Protein AF-A0A8T4RZ31-F1 (afdb_monomer_lite)

Radius of gyration: 12.28 Å; chains: 1; bounding box: 29×28×28 Å

Structure (mmCIF, N/CA/C/O backbone):
data_AF-A0A8T4RZ31-F1
#
_entry.id   AF-A0A8T4RZ31-F1
#
loop_
_atom_site.group_PDB
_atom_site.id
_atom_site.type_symbol
_atom_site.label_atom_id
_atom_site.label_alt_id
_atom_site.label_comp_id
_atom_site.label_asym_id
_atom_site.label_entity_id
_atom_site.label_seq_id
_atom_site.pdbx_PDB_ins_code
_atom_site.Cartn_x
_atom_site.Cartn_y
_atom_site.Cartn_z
_atom_site.occupancy
_atom_site.B_iso_or_equiv
_atom_site.auth_seq_id
_atom_site.auth_comp_id
_atom_site.auth_asym_id
_atom_site.auth_atom_id
_atom_site.pdbx_PDB_model_num
ATOM 1 N N . MET A 1 1 ? -5.028 1.715 -18.602 1.00 46.38 1 MET A N 1
ATOM 2 C CA . MET A 1 1 ? -3.633 1.403 -18.223 1.00 46.38 1 MET A CA 1
ATOM 3 C C . MET A 1 1 ? -3.233 2.365 -17.109 1.00 46.38 1 MET A C 1
ATOM 5 O O . MET A 1 1 ? -3.201 3.563 -17.358 1.00 46.38 1 MET A O 1
ATOM 9 N N . VAL A 1 2 ? -3.060 1.896 -15.870 1.00 56.94 2 VAL A N 1
ATOM 10 C CA . VAL A 1 2 ? -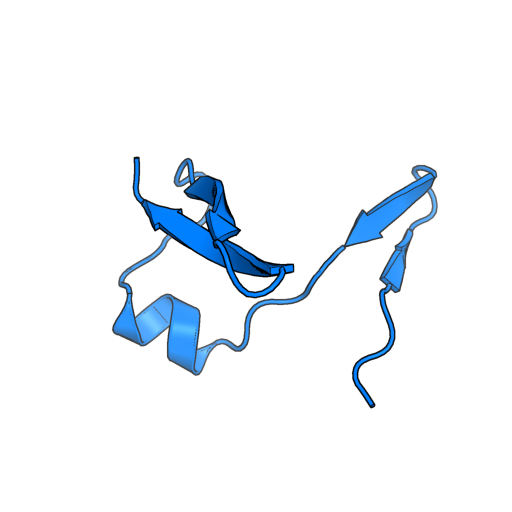2.651 2.766 -14.749 1.00 56.94 2 VAL A CA 1
ATOM 11 C C . VAL A 1 2 ? -1.126 2.842 -14.755 1.00 56.94 2 VAL A C 1
ATOM 13 O O . VAL A 1 2 ? -0.461 1.815 -14.671 1.00 56.94 2 VAL A O 1
ATOM 16 N N . ARG A 1 3 ? -0.566 4.044 -14.914 1.00 62.44 3 ARG A N 1
ATOM 17 C CA . ARG A 1 3 ? 0.886 4.268 -14.895 1.00 62.44 3 ARG A CA 1
ATOM 18 C C . ARG A 1 3 ? 1.340 4.326 -13.435 1.00 62.44 3 ARG A C 1
ATOM 20 O O . ARG A 1 3 ? 0.837 5.161 -12.686 1.00 62.44 3 ARG A O 1
ATOM 27 N N . LEU A 1 4 ? 2.260 3.450 -13.030 1.00 69.31 4 LEU A N 1
ATOM 28 C CA . LEU A 1 4 ? 2.915 3.561 -11.724 1.00 69.31 4 LEU A CA 1
ATOM 29 C C . LEU A 1 4 ? 3.729 4.855 -11.704 1.00 69.31 4 LEU A C 1
ATOM 31 O O . LEU A 1 4 ? 4.526 5.102 -12.609 1.00 69.31 4 LEU A O 1
ATOM 35 N N . GLN A 1 5 ? 3.485 5.702 -10.706 1.00 76.69 5 GLN A N 1
ATOM 36 C CA . GLN A 1 5 ? 4.238 6.941 -10.557 1.00 76.69 5 GLN A CA 1
ATOM 37 C C . GLN A 1 5 ? 5.560 6.623 -9.871 1.00 76.69 5 GLN A C 1
ATOM 39 O O . GLN A 1 5 ? 5.569 5.979 -8.823 1.00 76.69 5 GLN A O 1
ATOM 44 N N . TYR A 1 6 ? 6.658 7.071 -10.470 1.00 82.12 6 TYR A N 1
ATOM 45 C CA . TYR A 1 6 ? 7.986 7.014 -9.877 1.00 82.12 6 TYR A CA 1
ATOM 46 C C . TYR A 1 6 ? 8.353 8.421 -9.417 1.00 82.12 6 TYR A C 1
ATOM 48 O O . TYR A 1 6 ? 8.300 9.355 -10.220 1.00 82.12 6 TYR A O 1
ATOM 56 N N . ASP A 1 7 ? 8.622 8.595 -8.125 1.00 82.19 7 ASP A N 1
ATOM 57 C CA . ASP A 1 7 ? 8.933 9.909 -7.564 1.00 82.19 7 ASP A CA 1
ATOM 58 C C . ASP A 1 7 ? 10.445 10.185 -7.498 1.00 82.19 7 ASP A C 1
ATOM 60 O O . ASP A 1 7 ? 11.282 9.311 -7.721 1.00 82.19 7 ASP A O 1
ATOM 64 N N . SER A 1 8 ? 10.803 11.426 -7.162 1.00 83.88 8 SER A N 1
ATOM 65 C CA . SER A 1 8 ? 12.193 11.866 -6.988 1.00 83.88 8 SER A CA 1
ATOM 66 C C . SER A 1 8 ? 12.926 11.178 -5.830 1.00 83.88 8 SER A C 1
ATOM 68 O O . SER A 1 8 ? 14.142 11.297 -5.734 1.00 83.88 8 SER A O 1
ATOM 70 N N . ASN A 1 9 ? 12.208 10.467 -4.954 1.00 86.81 9 ASN A N 1
ATOM 71 C CA . ASN A 1 9 ? 12.778 9.672 -3.865 1.00 86.81 9 ASN A CA 1
ATOM 72 C C . ASN A 1 9 ? 13.009 8.214 -4.283 1.00 86.81 9 ASN A C 1
ATOM 74 O O . ASN A 1 9 ? 13.220 7.361 -3.422 1.00 86.81 9 ASN A O 1
ATOM 78 N N . LEU A 1 10 ? 12.954 7.922 -5.587 1.00 86.44 10 LEU A N 1
ATOM 79 C CA . LEU A 1 10 ? 13.133 6.589 -6.153 1.00 86.44 10 LEU A CA 1
ATOM 80 C C . LEU A 1 10 ? 12.059 5.587 -5.691 1.00 86.44 10 LEU A C 1
ATOM 82 O O . LEU A 1 10 ? 12.307 4.380 -5.654 1.00 86.44 10 LEU A O 1
ATOM 86 N N . GLN A 1 11 ? 10.857 6.066 -5.344 1.00 88.12 11 GLN A N 1
ATOM 87 C CA . GLN A 1 11 ? 9.755 5.231 -4.866 1.00 88.12 11 GLN A CA 1
ATOM 88 C C . GLN A 1 11 ? 8.647 5.099 -5.907 1.00 88.12 11 GLN A C 1
ATOM 90 O O . GLN A 1 11 ? 8.184 6.082 -6.493 1.00 88.12 11 GLN A O 1
ATOM 95 N N . PHE A 1 12 ? 8.151 3.872 -6.065 1.00 85.62 12 PHE A N 1
ATOM 96 C CA . PHE A 1 12 ? 6.912 3.612 -6.788 1.00 85.62 12 PHE A CA 1
ATOM 97 C C . PHE A 1 12 ? 5.711 3.912 -5.899 1.00 85.62 12 PHE A C 1
ATOM 99 O O . PHE A 1 12 ? 5.632 3.456 -4.757 1.00 85.62 12 PHE A O 1
ATOM 106 N N . LYS A 1 13 ? 4.750 4.665 -6.434 1.00 85.56 13 LYS A N 1
ATOM 107 C CA . LYS A 1 13 ? 3.522 5.033 -5.733 1.00 85.56 13 LYS A C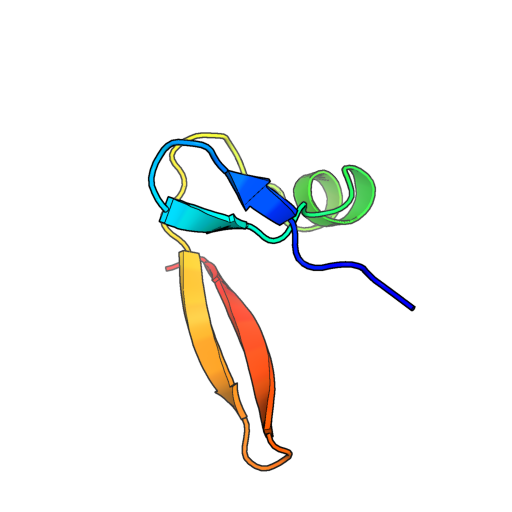A 1
ATOM 108 C C . LYS A 1 13 ? 2.297 4.631 -6.536 1.00 85.56 13 LYS A C 1
ATOM 110 O O . LYS A 1 13 ? 2.227 4.824 -7.751 1.00 85.56 13 LYS A O 1
ATOM 115 N N . ILE A 1 14 ? 1.303 4.120 -5.814 1.00 84.75 14 ILE A N 1
ATOM 116 C CA . ILE A 1 14 ? -0.048 3.888 -6.317 1.00 84.75 14 ILE A CA 1
ATOM 117 C C . ILE A 1 14 ? -0.954 4.925 -5.667 1.00 84.75 14 ILE A C 1
ATOM 119 O O . ILE A 1 14 ? -1.066 5.000 -4.443 1.00 84.75 14 ILE A O 1
ATOM 123 N N . THR A 1 15 ? -1.610 5.737 -6.488 1.00 87.69 15 THR A N 1
ATOM 124 C CA . THR A 1 15 ? -2.636 6.655 -6.003 1.00 87.69 15 THR A CA 1
ATOM 125 C C . THR A 1 15 ? -3.938 5.894 -5.811 1.00 87.69 15 THR A C 1
ATOM 127 O O . THR A 1 15 ? -4.484 5.331 -6.757 1.00 87.69 15 THR A O 1
ATOM 130 N N . LEU A 1 16 ? -4.459 5.907 -4.586 1.00 88.31 16 LEU A N 1
ATOM 131 C CA . LEU A 1 16 ? -5.775 5.356 -4.293 1.00 88.31 16 LEU A CA 1
ATOM 132 C C . LEU A 1 16 ? -6.864 6.374 -4.669 1.00 88.31 16 LEU A C 1
ATOM 134 O O . LEU A 1 16 ? -6.820 7.512 -4.190 1.00 88.31 16 LEU A O 1
ATOM 138 N N . PRO A 1 17 ? -7.862 5.993 -5.486 1.00 90.75 17 PRO A N 1
ATOM 139 C CA . PRO A 1 17 ? -9.003 6.849 -5.785 1.00 90.75 17 PRO A CA 1
ATOM 140 C C . PRO A 1 17 ? -9.716 7.323 -4.514 1.00 90.75 17 PRO A C 1
ATOM 142 O O . PRO A 1 17 ? -9.999 6.531 -3.612 1.00 90.75 17 PRO A O 1
ATOM 145 N N . LYS A 1 18 ? -10.090 8.610 -4.474 1.00 91.12 18 LYS A N 1
ATOM 146 C CA . LYS A 1 18 ? -10.770 9.240 -3.325 1.00 91.12 18 LYS A CA 1
ATOM 147 C C . LYS A 1 18 ? -12.004 8.456 -2.866 1.00 91.12 18 LYS A C 1
ATOM 149 O O . LYS A 1 18 ? -12.235 8.317 -1.669 1.00 91.12 18 LYS A O 1
ATOM 154 N N . GLN A 1 19 ? -12.772 7.919 -3.812 1.00 94.44 19 GLN A N 1
ATOM 155 C CA . GLN A 1 19 ? -13.977 7.132 -3.540 1.00 94.44 19 GLN A CA 1
ATOM 156 C C . GLN A 1 19 ? -13.677 5.871 -2.712 1.00 94.44 19 GLN A C 1
ATOM 158 O O . GLN A 1 19 ? -14.404 5.584 -1.765 1.00 94.44 19 GLN A O 1
ATOM 163 N N . ILE A 1 20 ? -12.577 5.164 -3.006 1.00 92.19 20 ILE A N 1
ATOM 164 C CA . ILE A 1 20 ? -12.169 3.955 -2.271 1.00 92.19 20 ILE A CA 1
ATOM 165 C C . ILE A 1 20 ? -11.749 4.319 -0.847 1.00 92.19 20 ILE A C 1
ATOM 167 O O . ILE A 1 20 ? -12.188 3.678 0.106 1.00 92.19 20 ILE A O 1
ATOM 171 N N . VAL A 1 21 ? -10.948 5.378 -0.694 1.00 93.81 21 VAL A N 1
ATOM 172 C CA . VAL A 1 21 ? -10.488 5.866 0.616 1.00 93.81 21 VAL A CA 1
ATOM 173 C C . VAL A 1 21 ? -11.680 6.222 1.513 1.00 93.81 21 VAL A C 1
ATOM 175 O O . VAL A 1 21 ? -11.717 5.817 2.674 1.00 93.81 21 VAL A O 1
ATOM 178 N N . LEU A 1 22 ? -12.688 6.912 0.963 1.00 93.94 22 LEU A N 1
ATOM 179 C CA . LEU A 1 22 ? -13.915 7.265 1.682 1.00 93.94 22 LEU A CA 1
ATOM 180 C C . LEU A 1 22 ? -14.754 6.032 2.042 1.00 93.94 22 LEU A C 1
ATOM 182 O O . LEU A 1 22 ? -15.142 5.882 3.200 1.00 93.94 22 LEU A O 1
ATOM 186 N N . ALA A 1 23 ? -14.990 5.126 1.087 1.00 95.06 23 ALA A N 1
ATOM 187 C CA . ALA A 1 23 ? -15.776 3.912 1.313 1.00 95.06 23 ALA A CA 1
ATOM 188 C C . ALA A 1 23 ? -15.140 2.994 2.370 1.00 95.06 23 ALA A C 1
ATOM 190 O O . ALA A 1 23 ? -15.837 2.423 3.207 1.00 95.06 23 ALA A O 1
ATOM 191 N N . LYS A 1 24 ? -13.805 2.892 2.378 1.00 93.19 24 LYS A N 1
ATOM 192 C CA . LYS A 1 24 ? -13.039 2.121 3.368 1.00 93.19 24 LYS A CA 1
ATOM 193 C C . LYS A 1 24 ? -12.774 2.883 4.670 1.00 93.19 24 LYS A C 1
ATOM 195 O O . LYS A 1 24 ? -12.185 2.318 5.589 1.00 93.19 24 LYS A O 1
ATOM 200 N N . ARG A 1 25 ? -13.217 4.145 4.769 1.00 93.88 25 ARG A N 1
ATOM 201 C CA . ARG A 1 25 ? -12.988 5.050 5.912 1.00 93.88 25 ARG A CA 1
ATOM 202 C C . ARG A 1 25 ? -11.509 5.152 6.304 1.00 93.88 25 ARG A C 1
ATOM 204 O O . ARG A 1 25 ? -11.178 5.274 7.485 1.00 93.88 25 ARG A O 1
ATOM 211 N N . TRP A 1 26 ? -10.626 5.086 5.314 1.00 93.88 26 TRP A N 1
ATOM 212 C CA . TRP A 1 26 ? -9.191 5.240 5.510 1.00 93.88 26 TRP A CA 1
ATOM 213 C C . TRP A 1 26 ? -8.834 6.712 5.703 1.00 93.88 26 TRP A C 1
ATOM 215 O O . TRP A 1 26 ? -9.428 7.602 5.092 1.00 93.88 26 TRP A O 1
ATOM 225 N N . LYS A 1 27 ? -7.851 6.973 6.563 1.00 93.06 27 LYS A N 1
ATOM 226 C CA . LYS A 1 27 ? -7.358 8.317 6.879 1.00 93.06 27 LYS A CA 1
ATOM 227 C C . LYS A 1 27 ? -5.849 8.398 6.679 1.00 93.06 27 LYS A C 1
ATOM 229 O O . LYS A 1 27 ? -5.141 7.396 6.730 1.00 93.06 27 LYS A O 1
ATOM 234 N N . LYS A 1 28 ? -5.337 9.613 6.465 1.00 89.75 28 LYS A N 1
ATOM 235 C CA . LYS A 1 28 ? -3.888 9.850 6.409 1.00 89.75 28 LYS A CA 1
ATOM 236 C C . LYS A 1 28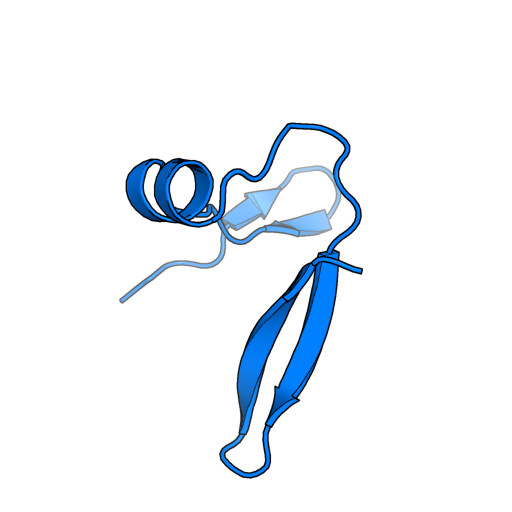 ? -3.249 9.367 7.718 1.00 89.75 28 LYS A C 1
ATOM 238 O O . LYS A 1 28 ? -3.702 9.753 8.789 1.00 89.75 28 LYS A O 1
ATOM 243 N N . GLY A 1 29 ? -2.206 8.546 7.608 1.00 90.44 29 GLY A N 1
ATOM 244 C CA . GLY A 1 29 ? -1.522 7.940 8.755 1.00 90.44 29 GLY A CA 1
ATOM 245 C C . GLY A 1 29 ? -2.052 6.562 9.163 1.00 90.44 29 GLY A C 1
ATOM 246 O O . GLY A 1 29 ? -1.397 5.896 9.962 1.00 90.44 29 GLY A O 1
ATOM 247 N N . ASP A 1 30 ? -3.176 6.099 8.599 1.00 91.88 30 ASP A N 1
ATOM 248 C CA . ASP A 1 30 ? -3.618 4.716 8.792 1.00 91.88 30 ASP A CA 1
ATOM 249 C C . ASP A 1 30 ? -2.559 3.742 8.256 1.00 91.88 30 ASP A C 1
ATOM 251 O O . ASP A 1 30 ? -2.013 3.920 7.164 1.00 91.88 30 ASP A O 1
ATOM 255 N N . LYS A 1 31 ? -2.295 2.680 9.022 1.00 92.12 31 LYS A N 1
ATOM 256 C CA . LYS A 1 31 ? -1.431 1.580 8.589 1.00 92.12 3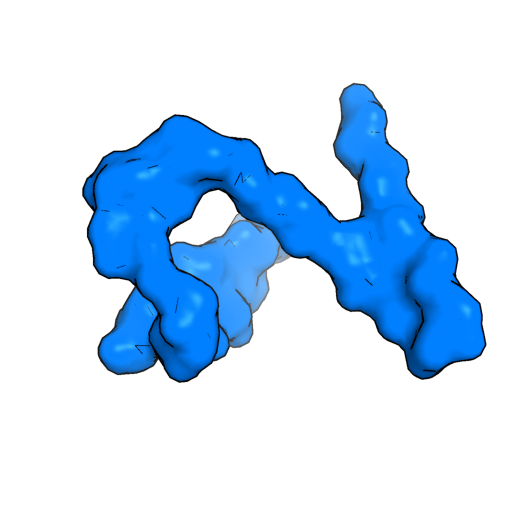1 LYS A CA 1
ATOM 257 C C . LYS A 1 31 ? -2.257 0.579 7.784 1.00 92.12 31 LYS A C 1
ATOM 259 O O . LYS A 1 31 ? -3.253 0.049 8.279 1.00 92.12 31 LYS A O 1
ATOM 264 N N . LEU A 1 32 ? -1.823 0.325 6.554 1.00 91.00 32 LEU A N 1
ATOM 265 C CA . LEU A 1 32 ? -2.403 -0.679 5.667 1.00 91.00 32 LEU A CA 1
ATOM 266 C C . LEU A 1 32 ? -1.443 -1.865 5.538 1.00 91.00 32 LEU A C 1
ATOM 268 O O . LEU A 1 32 ? -0.225 -1.687 5.551 1.00 91.00 32 LEU A O 1
ATOM 272 N N . VAL A 1 33 ? -2.008 -3.060 5.425 1.00 92.44 33 VAL A N 1
ATOM 273 C CA . VAL A 1 33 ? -1.304 -4.299 5.096 1.00 92.44 33 VAL A CA 1
ATOM 274 C C . VAL A 1 33 ? -1.469 -4.551 3.602 1.00 92.44 33 VAL A C 1
ATOM 276 O O . VAL A 1 33 ? -2.563 -4.381 3.056 1.00 92.44 33 VAL A O 1
ATOM 279 N N . PHE A 1 34 ? -0.370 -4.932 2.959 1.00 90.94 34 PHE A N 1
ATOM 280 C CA . PHE A 1 34 ? -0.312 -5.278 1.546 1.00 90.94 34 PHE A CA 1
ATOM 281 C C . PHE A 1 34 ? 0.000 -6.765 1.433 1.00 90.94 34 PHE A C 1
ATOM 283 O O . PHE A 1 34 ? 0.981 -7.231 2.009 1.00 90.94 34 PHE A O 1
ATOM 290 N N . GLU A 1 35 ? -0.831 -7.489 0.696 1.00 94.25 35 GLU A N 1
ATOM 291 C CA . GLU A 1 35 ? -0.693 -8.923 0.453 1.00 94.25 35 GLU A CA 1
ATOM 292 C C . GLU A 1 35 ? -0.838 -9.190 -1.045 1.00 94.25 35 GLU A C 1
ATOM 294 O O . GLU A 1 35 ? -1.513 -8.437 -1.749 1.00 94.25 35 GLU A O 1
ATOM 299 N N . ILE A 1 36 ? -0.204 -10.252 -1.530 1.00 95.06 36 ILE A N 1
ATOM 300 C CA . ILE A 1 36 ? -0.461 -10.791 -2.866 1.00 95.06 36 ILE A CA 1
ATOM 301 C C . ILE A 1 36 ? -1.360 -12.010 -2.672 1.00 95.06 36 ILE A C 1
ATOM 303 O O . ILE A 1 36 ? -1.025 -12.879 -1.869 1.00 95.06 36 ILE A O 1
ATOM 307 N N . ASP A 1 37 ? -2.516 -12.035 -3.336 1.00 95.00 37 ASP A N 1
ATOM 308 C CA . ASP A 1 37 ? -3.419 -13.190 -3.293 1.00 95.00 37 ASP A CA 1
ATOM 309 C C . ASP A 1 37 ? -2.949 -14.325 -4.221 1.00 95.00 37 ASP A C 1
ATOM 311 O O . ASP A 1 37 ? -2.007 -14.167 -5.000 1.00 95.00 37 ASP A O 1
ATOM 315 N N . ASP A 1 38 ? -3.630 -15.471 -4.167 1.00 96.50 38 ASP A N 1
ATOM 316 C CA . ASP A 1 38 ? -3.281 -16.660 -4.962 1.00 96.50 38 ASP A CA 1
ATOM 317 C C . ASP A 1 38 ? -3.375 -16.432 -6.482 1.00 96.50 38 ASP A C 1
ATOM 319 O O . ASP A 1 38 ? -2.800 -17.184 -7.267 1.00 96.50 38 ASP A O 1
ATOM 323 N N . ASN A 1 39 ? -4.072 -15.376 -6.909 1.00 95.62 39 ASN A N 1
ATOM 324 C CA . ASN A 1 39 ? -4.197 -14.985 -8.311 1.00 95.62 39 ASN A CA 1
ATOM 325 C C . ASN A 1 39 ? -3.146 -13.937 -8.722 1.00 95.62 39 ASN A C 1
ATOM 327 O O . ASN A 1 39 ? -3.175 -13.449 -9.852 1.00 95.62 39 ASN A O 1
ATOM 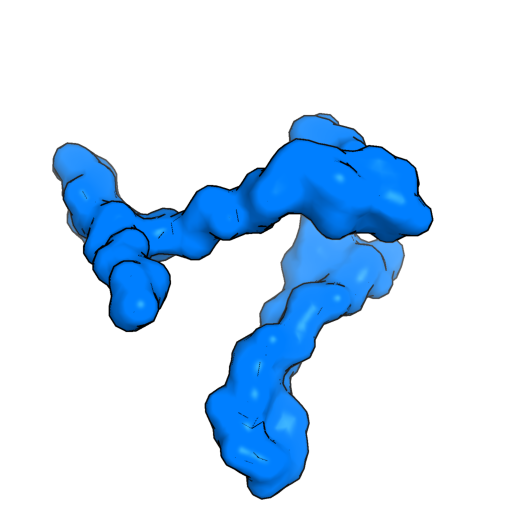331 N N . GLY A 1 40 ? -2.233 -13.558 -7.821 1.00 92.56 40 GLY A N 1
ATOM 332 C CA . GLY A 1 40 ? -1.215 -12.542 -8.072 1.00 92.56 40 GLY A CA 1
ATOM 333 C C . GLY A 1 40 ? -1.723 -11.100 -7.969 1.00 92.56 40 GLY A C 1
ATOM 334 O O . GLY A 1 40 ? -1.025 -10.178 -8.396 1.00 92.56 40 GLY A O 1
ATOM 335 N N . ASN A 1 41 ? -2.916 -10.866 -7.413 1.00 92.88 41 ASN A N 1
ATOM 336 C CA . ASN A 1 41 ? -3.433 -9.515 -7.215 1.00 92.88 41 ASN A CA 1
ATOM 337 C C . ASN A 1 41 ? -2.860 -8.887 -5.945 1.00 92.88 41 ASN A C 1
ATOM 339 O O . ASN A 1 41 ? -2.795 -9.520 -4.893 1.00 92.88 41 ASN A O 1
ATOM 343 N N . LEU A 1 42 ? -2.543 -7.592 -6.013 1.00 90.44 42 LEU A N 1
ATOM 344 C CA . LEU A 1 42 ? -2.199 -6.805 -4.831 1.00 90.44 42 LEU A CA 1
ATOM 345 C C . LEU A 1 42 ? -3.469 -6.435 -4.050 1.00 90.44 42 LEU A C 1
ATOM 347 O O . LEU A 1 42 ? -4.293 -5.643 -4.514 1.00 90.44 42 LEU A O 1
ATOM 351 N N . VAL A 1 43 ? -3.598 -6.961 -2.837 1.00 92.50 43 VAL A N 1
ATOM 352 C CA . VAL A 1 43 ? -4.721 -6.724 -1.930 1.00 92.50 43 VAL A CA 1
ATOM 353 C C . VAL A 1 43 ? -4.291 -5.790 -0.800 1.00 92.50 43 VAL A C 1
ATOM 355 O O . VAL A 1 43 ? -3.288 -6.018 -0.127 1.00 92.50 43 VAL A O 1
ATOM 358 N N . LEU A 1 44 ? -5.076 -4.731 -0.572 1.00 91.50 44 LEU A N 1
ATOM 359 C CA . LEU A 1 44 ? -4.872 -3.782 0.524 1.00 91.50 44 LEU A CA 1
ATOM 360 C C . LEU A 1 44 ? -5.922 -3.997 1.618 1.00 91.50 44 LEU A C 1
ATOM 362 O O . LEU A 1 44 ? -7.127 -3.917 1.357 1.00 91.50 44 LEU A O 1
ATOM 366 N N . LYS A 1 45 ? -5.473 -4.198 2.859 1.00 87.56 45 LYS A N 1
ATOM 367 C CA . LYS A 1 45 ? -6.329 -4.360 4.046 1.00 87.56 45 LYS A CA 1
ATOM 368 C C . LYS A 1 45 ? -5.926 -3.360 5.129 1.00 87.56 45 LYS A C 1
ATOM 370 O O . LYS A 1 45 ? -4.775 -2.940 5.197 1.00 87.56 45 LYS A O 1
ATOM 375 N N . LYS A 1 46 ? -6.868 -2.947 5.981 1.00 82.31 46 LYS A N 1
ATOM 376 C CA . LYS A 1 46 ? -6.518 -2.182 7.189 1.00 82.31 46 LYS A CA 1
ATOM 377 C C . LYS A 1 46 ? -5.953 -3.158 8.223 1.00 82.31 46 LYS A C 1
ATOM 379 O O . LYS A 1 46 ? -6.463 -4.273 8.311 1.00 82.31 46 LYS A O 1
ATOM 384 N N . LYS A 1 47 ? -4.896 -2.751 8.930 1.00 72.12 47 LYS A N 1
ATOM 385 C CA . LYS A 1 47 ? -4.351 -3.527 10.048 1.00 72.12 47 LYS A CA 1
ATOM 386 C C . LYS A 1 47 ? -5.302 -3.520 11.242 1.00 72.1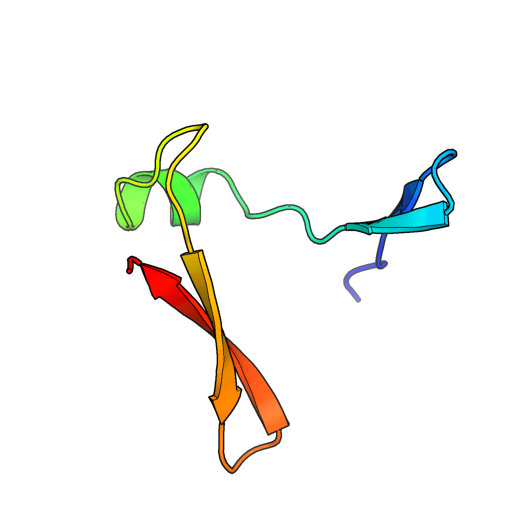2 47 LYS A C 1
ATOM 388 O O . LYS A 1 47 ? -5.961 -2.473 11.442 1.00 72.12 47 LYS A O 1
#

pLDDT: mean 87.14, std 10.25, range [46.38, 96.5]

Secondary structure (DSSP, 8-state):
-PPPEE-TTS-EE-PPPHHHHHHTT--TT--EEEEE-TTS-EEEEE-

Sequence (47 aa):
MVRLQYDSNLQFKITLPKQIVLAKRWKKGDKLVFEIDDNGNLVLKKK

Foldseek 3Di:
DDDFDQDPVRDTDDDDDPVVCVVLVPDPPFDWDWDQDPVRDTDIHGD